Protein AF-A0A352S4I4-F1 (afdb_monomer)

Secondary structure (DSSP, 8-state):
---------PPPTTSHHHHHHHHHHHHHHHHHHHHTTS----SSSPPP-EEEE---GGGGGHHHHHHHHHHHTT----EEEE-THHHHHHHHHHTT--TTTHHHHHHTS-HHHHHT----TTTS-HHHHHHHHH-SS----EEETTEEE--

Structure (mmCIF, N/CA/C/O backbone):
data_AF-A0A352S4I4-F1
#
_entry.id   AF-A0A352S4I4-F1
#
loop_
_atom_site.group_PDB
_atom_site.id
_atom_site.type_symbol
_atom_site.label_atom_id
_atom_site.label_alt_id
_atom_site.label_comp_id
_atom_site.label_asym_id
_atom_site.label_entity_id
_atom_site.label_seq_id
_atom_site.pdbx_PDB_ins_code
_atom_site.Cartn_x
_atom_site.Cartn_y
_atom_site.Cartn_z
_atom_site.occupancy
_atom_site.B_iso_or_equiv
_atom_site.auth_seq_id
_atom_site.auth_comp_id
_atom_site.auth_asym_id
_atom_site.auth_atom_id
_atom_site.pdbx_PDB_model_num
ATOM 1 N N . MET A 1 1 ? -57.330 24.555 -59.323 1.00 45.47 1 MET A N 1
ATOM 2 C CA . MET A 1 1 ? -57.855 24.623 -57.942 1.00 45.47 1 MET A CA 1
ATOM 3 C C . MET A 1 1 ? -56.680 24.461 -56.994 1.00 45.47 1 MET A C 1
ATOM 5 O O . MET A 1 1 ? -55.991 23.451 -57.033 1.00 45.47 1 MET A O 1
ATOM 9 N N . SER A 1 2 ? -56.369 25.544 -56.293 1.00 40.50 2 SER A N 1
ATOM 10 C CA . SER A 1 2 ? -55.187 25.797 -55.470 1.00 40.50 2 SER A CA 1
ATOM 11 C C . SER A 1 2 ? -55.235 25.069 -54.124 1.00 40.50 2 SER A C 1
ATOM 13 O O . SER A 1 2 ? -56.278 24.981 -53.484 1.00 40.50 2 SER A O 1
ATOM 15 N N . ARG A 1 3 ? -54.067 24.575 -53.695 1.00 48.78 3 ARG A N 1
ATOM 16 C CA . ARG A 1 3 ? -53.799 24.061 -52.347 1.00 48.78 3 ARG A CA 1
ATOM 17 C C . ARG A 1 3 ? -53.888 25.201 -51.327 1.00 48.78 3 ARG A C 1
ATOM 19 O O . ARG A 1 3 ? -53.312 26.259 -51.568 1.00 48.78 3 ARG A O 1
ATOM 26 N N . LEU A 1 4 ? -54.490 24.942 -50.166 1.00 47.94 4 LEU A N 1
ATOM 27 C CA . LEU A 1 4 ? -54.198 25.676 -48.935 1.00 47.94 4 LEU A CA 1
ATOM 28 C C . LEU A 1 4 ? -53.782 24.699 -47.836 1.00 47.94 4 LEU A C 1
ATOM 30 O O . LEU A 1 4 ? -54.446 23.711 -47.537 1.00 47.94 4 LEU A O 1
ATOM 34 N N . VAL A 1 5 ? -52.602 25.011 -47.321 1.00 55.75 5 VAL A N 1
ATOM 35 C CA . VAL A 1 5 ? -51.834 24.380 -46.258 1.00 55.75 5 VAL A CA 1
ATOM 36 C C . VAL A 1 5 ? -52.515 24.627 -44.910 1.00 55.75 5 VAL A C 1
ATOM 38 O O . VAL A 1 5 ? -52.898 25.755 -44.614 1.00 55.75 5 VAL A O 1
ATOM 41 N N . SER A 1 6 ? -52.577 23.610 -44.051 1.00 55.28 6 SER A N 1
ATOM 42 C CA . SER A 1 6 ? -52.752 23.799 -42.606 1.00 55.28 6 SER A CA 1
ATOM 43 C C . SER A 1 6 ? -51.816 22.839 -41.869 1.00 55.28 6 SER A C 1
ATOM 45 O O . SER A 1 6 ? -51.976 21.624 -41.978 1.00 55.28 6 SER A O 1
ATOM 47 N N . GLY A 1 7 ? -50.803 23.393 -41.197 1.00 53.22 7 GLY A N 1
ATOM 48 C CA . GLY A 1 7 ? -49.732 22.659 -40.516 1.00 53.22 7 GLY A CA 1
ATOM 49 C C . GLY A 1 7 ? -50.158 21.919 -39.237 1.00 53.22 7 GLY A C 1
ATOM 50 O O . GLY A 1 7 ? -51.322 21.988 -38.829 1.00 53.22 7 GLY A O 1
ATOM 51 N N . PRO A 1 8 ? -49.219 21.201 -38.590 1.00 51.28 8 PRO A N 1
ATOM 52 C CA . PRO A 1 8 ? -49.486 20.461 -37.362 1.00 51.28 8 PRO A CA 1
ATOM 53 C C . PRO A 1 8 ? -49.812 21.426 -36.216 1.00 51.28 8 PRO A 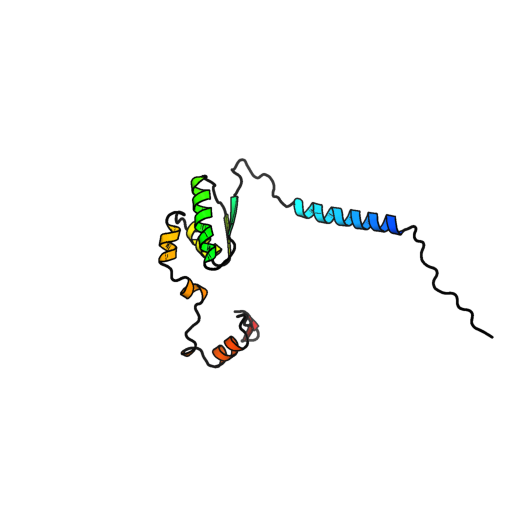C 1
ATOM 55 O O . PRO A 1 8 ? -49.055 22.349 -35.919 1.00 51.28 8 PRO A O 1
ATOM 58 N N . ARG A 1 9 ? -50.960 21.216 -35.565 1.00 60.22 9 ARG A N 1
ATOM 59 C CA . ARG A 1 9 ? -51.352 21.960 -34.363 1.00 60.22 9 ARG A CA 1
ATOM 60 C C . ARG A 1 9 ? -50.488 21.469 -33.201 1.00 60.22 9 ARG A C 1
ATOM 62 O O . ARG A 1 9 ? -50.564 2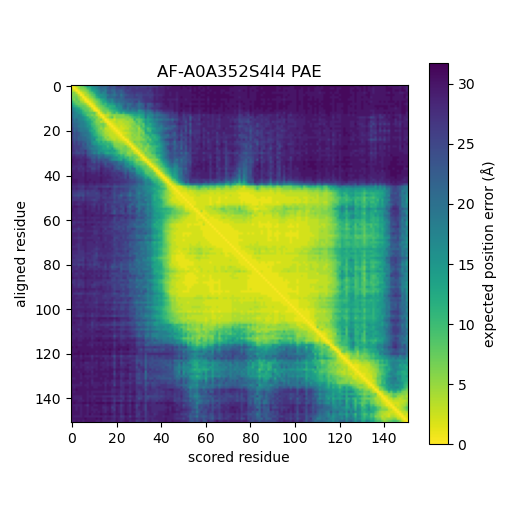0.299 -32.836 1.00 60.22 9 ARG A O 1
ATOM 69 N N . CYS A 1 10 ? -49.662 22.361 -32.657 1.00 48.97 10 CYS A N 1
ATOM 70 C CA . CYS A 1 10 ? -48.858 22.136 -31.461 1.00 48.97 10 CYS A CA 1
ATOM 71 C C . CYS A 1 10 ? -49.718 21.559 -30.324 1.00 48.97 10 CYS A C 1
ATOM 73 O O . CYS A 1 10 ? -50.774 22.108 -29.998 1.00 48.97 10 CYS A O 1
ATOM 75 N N . ALA A 1 11 ? -49.261 20.462 -29.716 1.00 57.06 11 ALA A N 1
ATOM 76 C CA . ALA A 1 11 ? -49.854 19.919 -28.499 1.00 57.06 11 ALA A CA 1
ATOM 77 C C . ALA A 1 11 ? -49.794 20.962 -27.356 1.00 57.06 11 ALA A C 1
ATOM 79 O O . ALA A 1 11 ? -48.865 21.773 -27.307 1.00 57.06 11 ALA A O 1
ATOM 80 N N . PRO A 1 12 ? -50.781 20.984 -26.443 1.00 56.25 12 PRO A N 1
ATOM 81 C CA . PRO A 1 12 ? -50.942 22.064 -25.477 1.00 56.25 12 PRO A CA 1
ATOM 82 C C . PRO A 1 12 ? -49.840 22.057 -24.406 1.00 56.25 12 PRO A C 1
ATOM 84 O O . PRO A 1 12 ? -49.687 21.101 -23.648 1.00 56.25 12 PRO A O 1
ATOM 87 N N . LEU A 1 13 ? -49.163 23.201 -24.270 1.00 58.91 13 LEU A N 1
ATOM 88 C CA . LEU A 1 13 ? -48.100 23.557 -23.311 1.00 58.91 13 LEU A CA 1
ATOM 89 C C . LEU A 1 13 ? -48.496 23.449 -21.813 1.00 58.91 13 LEU A C 1
ATOM 91 O O . LEU A 1 13 ? -47.747 23.854 -20.934 1.00 58.91 13 LEU A O 1
ATOM 95 N N . ARG A 1 14 ? -49.672 22.898 -21.485 1.00 58.47 14 ARG A N 1
ATOM 96 C CA . ARG A 1 14 ? -50.159 22.725 -20.102 1.00 58.47 14 ARG A CA 1
ATOM 97 C C . ARG A 1 14 ? -49.626 21.479 -19.397 1.00 58.47 14 ARG A C 1
ATOM 99 O O . ARG A 1 14 ? -49.757 21.381 -18.183 1.00 58.47 14 ARG A O 1
ATOM 106 N N . TRP A 1 15 ? -49.037 20.542 -20.136 1.00 54.41 15 TRP A N 1
ATOM 107 C CA . TRP A 1 15 ? -48.623 19.237 -19.607 1.00 54.41 15 TRP A CA 1
ATOM 108 C C . TRP A 1 15 ? -47.120 19.165 -19.295 1.00 54.41 15 TRP A C 1
ATOM 110 O O . TRP A 1 15 ? -46.676 18.234 -18.631 1.00 54.41 15 TRP A O 1
ATOM 120 N N . LEU A 1 16 ? -46.348 20.183 -19.697 1.00 60.88 16 LEU A N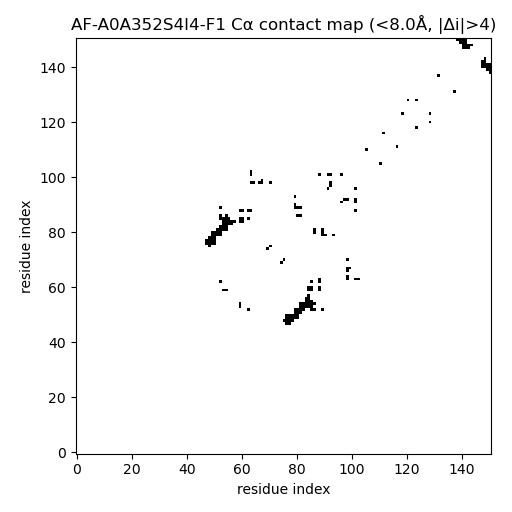 1
ATOM 121 C CA . LEU A 1 16 ? -44.906 20.276 -19.458 1.00 60.88 16 LEU A CA 1
ATOM 122 C C . LEU A 1 16 ? -44.511 20.305 -17.962 1.00 60.88 16 LEU A C 1
ATOM 124 O O . LEU A 1 16 ? -43.602 19.562 -17.596 1.00 60.88 16 LEU A O 1
ATOM 128 N N . PRO A 1 17 ? -45.175 21.071 -17.063 1.00 60.78 17 PRO A N 1
ATOM 129 C CA . PRO A 1 17 ? -44.766 21.093 -15.656 1.00 60.78 17 PRO A CA 1
ATOM 130 C C . PRO A 1 17 ? -45.120 19.791 -14.923 1.00 60.78 17 PRO A C 1
ATOM 132 O O . PRO A 1 17 ? -44.375 19.365 -14.044 1.00 60.78 17 PRO A O 1
ATOM 135 N N . LEU A 1 18 ? -46.213 19.120 -15.314 1.00 63.75 18 LEU A N 1
ATOM 136 C CA . LEU A 1 18 ? -46.596 17.824 -14.743 1.00 63.75 18 LEU A CA 1
ATOM 137 C C . LEU A 1 18 ? -45.636 16.706 -15.174 1.00 63.75 18 LEU A C 1
ATOM 139 O O . LEU A 1 18 ? -45.303 15.835 -14.374 1.00 63.75 18 LEU A O 1
ATOM 143 N N . PHE A 1 19 ? -45.165 16.750 -16.422 1.00 65.50 19 PHE A N 1
ATOM 144 C CA . PHE A 1 19 ? -44.206 15.779 -16.942 1.00 65.50 19 PHE A CA 1
ATOM 145 C C . PHE A 1 19 ? -42.818 15.953 -16.302 1.00 65.50 19 PHE A C 1
ATOM 147 O O . PHE A 1 19 ? -42.182 14.967 -15.941 1.00 65.50 19 PHE A O 1
ATOM 154 N N . CYS A 1 20 ? -42.385 17.197 -16.055 1.00 63.19 20 CYS A N 1
ATOM 155 C CA . CYS A 1 20 ? -41.148 17.476 -15.316 1.00 63.19 20 CYS A CA 1
ATOM 156 C C . CYS A 1 20 ? -41.199 16.998 -13.854 1.00 63.19 20 CYS A C 1
ATOM 158 O O . CYS A 1 20 ? -40.205 16.469 -13.361 1.00 63.19 20 CYS A O 1
ATOM 160 N N . LEU A 1 21 ? -42.341 17.133 -13.166 1.00 66.19 21 LEU A N 1
ATOM 161 C CA . LEU A 1 21 ? -42.508 16.639 -11.791 1.00 66.19 21 LEU A CA 1
ATOM 162 C C . LEU A 1 21 ? -42.506 15.103 -11.707 1.00 66.19 21 LEU A C 1
ATOM 164 O O . LEU A 1 21 ? -41.958 14.547 -10.759 1.00 66.19 21 LEU A O 1
ATOM 168 N N . LEU A 1 22 ? -43.049 14.412 -12.715 1.00 67.00 22 LEU A N 1
ATOM 169 C CA . LEU A 1 22 ? -42.990 12.947 -12.812 1.00 67.00 22 LEU A CA 1
ATOM 170 C C . LEU A 1 22 ? -41.563 12.432 -13.060 1.00 67.00 22 LEU A C 1
ATOM 172 O O . LEU A 1 22 ? -41.153 11.456 -12.435 1.00 67.00 22 LEU A O 1
ATOM 176 N N . ILE A 1 23 ? -40.785 13.106 -13.914 1.00 66.62 23 ILE A N 1
ATOM 177 C CA . ILE A 1 23 ? -39.376 12.753 -14.156 1.00 66.62 23 ILE A CA 1
ATOM 178 C C . ILE A 1 23 ? -38.519 13.036 -12.913 1.00 66.62 23 ILE A C 1
ATOM 180 O O . ILE A 1 23 ? -37.685 12.208 -12.554 1.00 66.62 23 ILE A O 1
ATOM 184 N N . ALA A 1 24 ? -38.752 14.155 -12.218 1.00 63.72 24 ALA A N 1
ATOM 185 C CA . ALA A 1 24 ? -38.046 14.480 -10.977 1.00 63.72 24 ALA A CA 1
ATOM 186 C C . ALA A 1 24 ? -38.349 13.473 -9.849 1.00 63.72 24 ALA A C 1
ATOM 188 O O . ALA A 1 24 ? -37.436 13.059 -9.139 1.00 63.72 24 ALA A O 1
ATOM 189 N N . GLY A 1 25 ? -39.602 13.016 -9.727 1.00 61.47 25 GLY A N 1
ATOM 190 C CA . GLY A 1 25 ? -39.997 11.997 -8.748 1.00 61.47 25 GLY A CA 1
ATOM 191 C C . GLY A 1 25 ? -39.382 10.617 -9.012 1.00 61.47 25 GLY A C 1
ATOM 192 O O . GLY A 1 25 ? -38.974 9.941 -8.070 1.00 61.47 25 GLY A O 1
ATOM 193 N N . LEU A 1 26 ? -39.244 10.225 -10.284 1.00 61.16 26 LEU A N 1
ATOM 194 C CA . LEU A 1 26 ? -38.556 8.987 -10.681 1.00 61.16 26 LEU A CA 1
ATOM 195 C C . LEU A 1 26 ? -37.040 9.065 -10.446 1.00 61.16 26 LEU A C 1
ATOM 197 O O . LEU A 1 26 ? -36.430 8.082 -10.030 1.00 61.16 26 LEU A O 1
ATOM 201 N N . PHE A 1 27 ? -36.436 10.241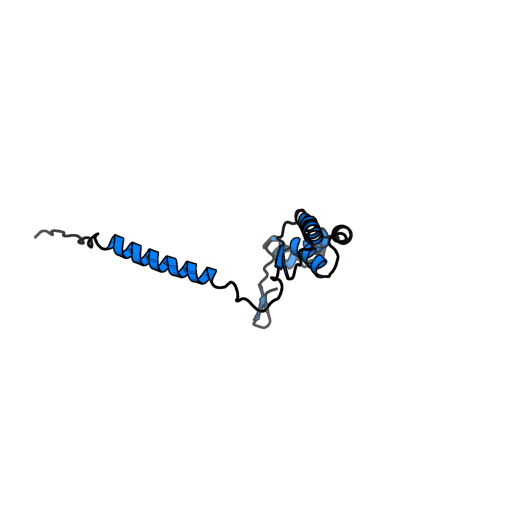 -10.637 1.00 55.06 27 PHE A N 1
ATOM 202 C CA . PHE A 1 27 ? -35.022 10.470 -10.325 1.00 55.06 27 PHE A CA 1
ATOM 203 C C . PHE A 1 27 ? -34.728 10.331 -8.823 1.00 55.06 27 PHE A C 1
ATOM 205 O O . PHE A 1 27 ? -33.650 9.884 -8.442 1.00 55.06 27 PHE A O 1
ATOM 212 N N . GLN A 1 28 ? -35.694 10.657 -7.961 1.00 57.78 28 GLN A N 1
ATOM 213 C CA . GLN A 1 28 ? -35.521 10.633 -6.508 1.00 57.78 28 GLN A CA 1
ATOM 214 C C . GLN A 1 28 ? -35.542 9.216 -5.905 1.00 57.78 28 GLN A C 1
ATOM 216 O O . GLN A 1 28 ? -34.947 9.004 -4.849 1.00 57.78 28 GLN A O 1
ATOM 221 N N . GLN A 1 29 ? -36.153 8.234 -6.579 1.00 56.00 29 GLN A N 1
ATOM 222 C CA . GLN A 1 29 ? -36.130 6.830 -6.137 1.00 56.00 29 GLN A CA 1
ATOM 223 C C . GLN A 1 29 ? -34.796 6.137 -6.455 1.00 56.00 29 GLN A C 1
ATOM 225 O O . GLN A 1 29 ? -34.284 5.406 -5.612 1.00 56.00 29 GLN A O 1
ATOM 230 N N . ALA A 1 30 ? -34.155 6.479 -7.579 1.00 57.31 30 ALA A N 1
ATOM 231 C CA . ALA A 1 30 ? -32.853 5.919 -7.954 1.00 57.31 30 ALA A CA 1
ATOM 232 C C . ALA A 1 30 ? -31.707 6.321 -6.999 1.00 57.31 30 ALA A C 1
ATOM 234 O O . ALA A 1 30 ? -30.767 5.552 -6.798 1.00 57.31 30 ALA A O 1
ATOM 235 N N . TYR A 1 31 ? -31.774 7.504 -6.372 1.00 57.00 31 TYR A N 1
ATOM 236 C CA . TYR A 1 31 ? -30.794 7.894 -5.346 1.00 57.00 31 TYR A CA 1
ATOM 237 C C . TYR A 1 31 ? -31.002 7.165 -4.010 1.00 57.00 31 TYR A C 1
ATOM 239 O O . TYR A 1 31 ? -30.028 6.928 -3.296 1.00 57.00 31 TYR A O 1
ATOM 247 N N . ALA A 1 32 ? -32.238 6.792 -3.664 1.00 53.56 32 ALA A N 1
ATOM 248 C CA . ALA A 1 32 ? -32.546 6.176 -2.372 1.00 53.56 32 ALA A CA 1
ATOM 249 C C . ALA A 1 32 ? -32.025 4.730 -2.263 1.00 53.56 32 ALA A C 1
ATOM 251 O O . ALA A 1 32 ? -31.564 4.321 -1.198 1.00 53.56 32 ALA A O 1
ATOM 252 N N . GLU A 1 33 ? -32.021 3.972 -3.363 1.00 51.94 33 GLU A N 1
ATOM 253 C CA . GLU A 1 33 ? -31.539 2.581 -3.379 1.00 51.94 33 GLU A CA 1
ATOM 254 C C . GLU A 1 33 ? -30.009 2.465 -3.293 1.00 51.94 33 GLU A C 1
ATOM 256 O O . GLU A 1 33 ? -29.500 1.478 -2.765 1.00 51.94 33 GLU A O 1
ATOM 261 N N . CYS A 1 34 ? -29.261 3.496 -3.704 1.00 51.97 34 CYS A N 1
ATOM 262 C CA . CYS A 1 34 ? -27.798 3.518 -3.595 1.00 51.97 34 CYS A CA 1
ATOM 263 C C . CYS A 1 34 ? -27.311 3.751 -2.150 1.00 51.97 34 CYS A C 1
ATOM 265 O O . CYS A 1 34 ? -26.264 3.244 -1.750 1.00 51.97 34 CYS A O 1
ATOM 267 N N . SER A 1 35 ? -28.080 4.472 -1.325 1.00 51.53 35 SER A N 1
ATOM 268 C CA . SER A 1 35 ? -27.715 4.712 0.080 1.00 51.53 35 SER A CA 1
ATOM 269 C C . SER A 1 35 ? -28.093 3.571 1.032 1.00 51.53 35 SER A C 1
ATOM 271 O O . SER A 1 35 ? -27.604 3.544 2.160 1.00 51.53 35 SER A O 1
ATOM 273 N N . ALA A 1 36 ? -28.926 2.615 0.611 1.00 52.62 36 ALA A N 1
ATOM 274 C CA . ALA A 1 36 ? -29.456 1.575 1.496 1.00 52.62 36 ALA A CA 1
ATOM 275 C C . ALA A 1 36 ? -28.562 0.324 1.636 1.00 52.62 36 ALA A C 1
ATOM 277 O O . ALA A 1 36 ? -28.852 -0.537 2.464 1.00 52.62 36 ALA A O 1
ATOM 278 N N . SER A 1 37 ? -27.456 0.209 0.890 1.00 49.22 37 SER A N 1
ATOM 279 C CA . SER A 1 37 ? -26.555 -0.954 0.975 1.00 49.22 37 SER A CA 1
ATOM 280 C C . SER A 1 37 ? -25.454 -0.830 2.040 1.00 49.22 37 SER A C 1
ATOM 282 O O . SER A 1 37 ? -24.465 -1.561 1.991 1.00 49.22 37 SER A O 1
ATOM 284 N N . HIS A 1 38 ? -25.587 0.076 3.015 1.00 52.53 38 HIS A N 1
ATOM 285 C CA . HIS A 1 38 ? -24.773 0.028 4.233 1.00 52.53 38 HIS A CA 1
ATOM 286 C C . HIS A 1 38 ? -25.393 -0.957 5.225 1.00 52.53 38 HIS A C 1
ATOM 288 O O . HIS A 1 38 ? -26.243 -0.627 6.046 1.00 52.53 38 HIS A O 1
ATOM 294 N N . THR A 1 39 ? -24.957 -2.203 5.054 1.00 48.03 39 THR A N 1
ATOM 295 C CA . THR A 1 39 ? -25.146 -3.380 5.896 1.00 48.03 39 THR A CA 1
ATOM 296 C C . THR A 1 39 ? -25.424 -3.066 7.366 1.00 48.03 39 THR A C 1
ATOM 298 O O . THR A 1 39 ? -24.558 -2.604 8.104 1.00 48.03 39 THR A O 1
ATOM 301 N N . SER A 1 40 ? -26.662 -3.390 7.745 1.00 46.34 40 SER A N 1
ATOM 302 C CA . SER A 1 40 ? -27.102 -4.040 8.982 1.00 46.34 40 SER A CA 1
ATOM 303 C C . SER A 1 40 ? -26.052 -4.160 10.087 1.00 46.34 40 SER A C 1
ATOM 305 O O . SER A 1 40 ? -25.083 -4.908 9.960 1.00 46.34 40 SER A O 1
ATOM 307 N N . ALA A 1 41 ? -26.338 -3.508 11.214 1.00 54.22 41 ALA A N 1
ATOM 308 C CA . ALA A 1 41 ? -25.713 -3.749 12.505 1.00 54.22 41 ALA A CA 1
ATOM 309 C C . ALA A 1 41 ? -25.651 -5.259 12.806 1.00 54.22 41 ALA A C 1
ATOM 311 O O . ALA A 1 41 ? -26.651 -5.877 13.169 1.00 54.22 41 ALA A O 1
ATOM 312 N N . ALA A 1 42 ? -24.474 -5.851 12.622 1.00 53.97 42 ALA A N 1
ATOM 313 C CA . ALA A 1 42 ? -24.158 -7.190 13.077 1.00 53.97 42 ALA A CA 1
ATOM 314 C C . ALA A 1 42 ? -23.321 -7.050 14.353 1.00 53.97 42 ALA A C 1
ATOM 316 O O . ALA A 1 42 ? -22.167 -6.639 14.295 1.00 53.97 42 ALA A O 1
ATOM 317 N N . ASP A 1 43 ? -23.986 -7.338 15.473 1.00 51.22 43 ASP A N 1
ATOM 318 C CA . ASP A 1 43 ? -23.449 -7.897 16.717 1.00 51.22 43 ASP A CA 1
ATOM 319 C C . ASP A 1 43 ? -22.224 -7.204 17.335 1.00 51.22 43 ASP A C 1
ATOM 321 O O . ASP A 1 43 ? -21.119 -7.451 16.883 1.00 51.22 43 ASP A O 1
ATOM 325 N N . ALA A 1 44 ? -22.444 -6.360 18.360 1.00 59.34 44 ALA A N 1
ATOM 326 C CA . ALA A 1 44 ? -21.553 -5.929 19.465 1.00 59.34 44 ALA A CA 1
ATOM 327 C C . ALA A 1 44 ? -20.008 -5.902 19.286 1.00 59.34 44 ALA A C 1
ATOM 329 O O . ALA A 1 44 ? -19.263 -5.904 20.266 1.00 59.34 44 ALA A O 1
ATOM 330 N N . ALA A 1 45 ? -19.506 -5.836 18.062 1.00 72.94 45 ALA A N 1
ATOM 331 C CA . ALA A 1 45 ? -18.109 -5.869 17.692 1.00 72.94 45 ALA A CA 1
ATOM 332 C C . ALA A 1 45 ? -17.717 -4.498 17.151 1.00 72.94 45 ALA A C 1
ATOM 334 O O . ALA A 1 45 ? -18.538 -3.751 16.608 1.00 72.94 45 ALA A O 1
ATOM 335 N N . ARG A 1 46 ? -16.440 -4.143 17.323 1.00 88.31 46 ARG A N 1
ATOM 336 C CA . ARG A 1 46 ? -15.914 -2.880 16.799 1.00 88.31 46 ARG A CA 1
ATOM 337 C C . ARG A 1 46 ? -16.204 -2.765 15.291 1.00 88.31 46 ARG A C 1
ATOM 339 O O . ARG A 1 46 ? -16.153 -3.782 14.591 1.00 88.31 46 ARG A O 1
ATOM 346 N N . PRO A 1 47 ? -16.461 -1.552 14.771 1.00 88.19 47 PRO A N 1
ATOM 347 C CA . PRO A 1 47 ? -16.638 -1.357 13.339 1.00 88.19 47 PRO A CA 1
ATOM 348 C C . PRO A 1 47 ? -15.412 -1.874 12.579 1.00 88.19 47 PRO A C 1
ATOM 350 O O . PRO A 1 47 ? -14.271 -1.686 13.016 1.00 88.19 47 PRO A O 1
ATOM 353 N N . ARG A 1 48 ? -15.663 -2.544 11.449 1.00 92.94 48 ARG A N 1
ATOM 354 C CA . ARG A 1 48 ? -14.598 -3.018 10.563 1.00 92.94 48 ARG A CA 1
ATOM 355 C C . ARG A 1 48 ? -14.043 -1.849 9.758 1.00 92.94 48 ARG A C 1
ATOM 357 O O . ARG A 1 48 ? -14.814 -1.087 9.178 1.00 92.94 48 ARG A O 1
ATOM 364 N N . ILE A 1 49 ? -12.724 -1.731 9.689 1.00 94.25 49 ILE A N 1
ATOM 365 C CA . ILE A 1 49 ? -12.029 -0.644 9.000 1.00 94.25 49 ILE A CA 1
ATOM 366 C C . ILE A 1 49 ? -11.348 -1.201 7.752 1.00 94.25 49 ILE A C 1
ATOM 368 O O . ILE A 1 49 ? -10.442 -2.030 7.830 1.00 94.25 49 ILE A O 1
ATOM 372 N N . GLY A 1 50 ? -11.796 -0.737 6.586 1.00 96.06 50 GLY A N 1
ATOM 373 C CA . GLY A 1 50 ? -11.142 -0.993 5.306 1.00 96.06 50 GLY A CA 1
ATOM 374 C C . GLY A 1 50 ? -10.208 0.155 4.927 1.00 96.06 50 GLY A C 1
ATOM 375 O O . GLY A 1 50 ? -10.612 1.315 4.972 1.00 96.06 50 GLY A O 1
ATOM 376 N N . LEU A 1 51 ? -8.979 -0.163 4.523 1.00 97.25 51 LEU A N 1
ATOM 377 C CA . LEU A 1 51 ? -7.998 0.790 4.009 1.00 97.25 51 LEU A CA 1
ATOM 378 C C . LEU A 1 51 ? -7.839 0.613 2.495 1.00 97.25 51 LEU A C 1
ATOM 380 O O . LEU A 1 51 ? -7.629 -0.498 2.013 1.00 97.25 51 LEU A O 1
ATOM 384 N N . VAL A 1 52 ? -7.910 1.712 1.741 1.00 97.50 52 VAL A N 1
ATOM 385 C CA . VAL A 1 52 ? -7.743 1.691 0.282 1.00 97.50 52 VAL A CA 1
ATOM 386 C C . VAL A 1 52 ? -6.473 2.437 -0.115 1.00 97.50 52 VAL A C 1
ATOM 388 O O . VAL A 1 52 ? -6.341 3.627 0.167 1.00 97.50 52 VAL A O 1
ATOM 391 N N . LEU A 1 53 ? -5.548 1.750 -0.790 1.00 97.12 53 LEU A N 1
ATOM 392 C CA . LEU A 1 53 ? -4.257 2.296 -1.216 1.00 97.12 53 LEU A CA 1
ATOM 393 C C . LEU A 1 53 ? -4.170 2.364 -2.743 1.00 97.12 53 LEU A C 1
ATOM 395 O O . LEU A 1 53 ? -4.044 1.353 -3.436 1.00 97.12 53 LEU A O 1
ATOM 399 N N . SER A 1 54 ? -4.204 3.578 -3.284 1.00 95.56 54 SER A N 1
ATOM 400 C CA . SER A 1 54 ? -4.083 3.785 -4.729 1.00 95.56 54 SER A CA 1
ATOM 401 C C . SER A 1 54 ? -2.668 3.494 -5.254 1.00 95.56 54 SER A C 1
ATOM 403 O O . SER A 1 54 ? -1.693 3.458 -4.500 1.00 95.56 54 SER A O 1
ATOM 405 N N . GLY A 1 55 ? -2.550 3.340 -6.572 1.00 92.31 55 GLY A N 1
ATOM 406 C CA . GLY A 1 55 ? -1.264 3.323 -7.266 1.00 92.31 55 GLY A CA 1
ATOM 407 C C . GLY A 1 55 ? -0.610 4.709 -7.332 1.00 92.31 55 GLY A C 1
ATOM 408 O O . GLY A 1 55 ? -1.173 5.713 -6.900 1.00 92.31 55 GLY A O 1
ATO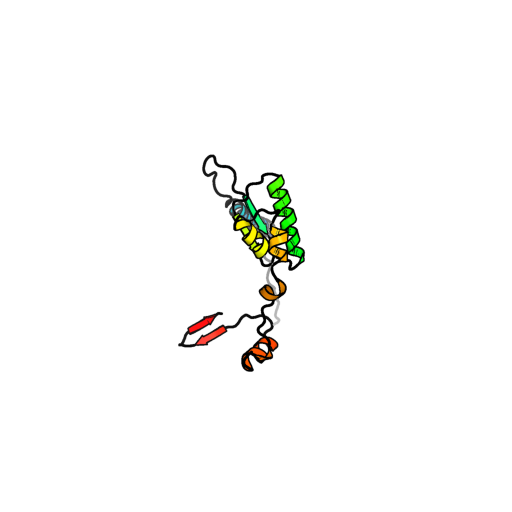M 409 N N . GLY A 1 56 ? 0.598 4.774 -7.897 1.00 88.00 56 GLY A N 1
ATOM 410 C CA . GLY A 1 56 ? 1.322 6.046 -8.050 1.00 88.00 56 GLY A CA 1
ATOM 411 C C . GLY A 1 56 ? 2.815 5.929 -8.367 1.00 88.00 56 GLY A C 1
ATOM 412 O O . GLY A 1 56 ? 3.551 6.900 -8.180 1.00 88.00 56 GLY A O 1
ATOM 413 N N . GLY A 1 57 ? 3.286 4.750 -8.795 1.00 86.25 57 GLY A N 1
ATOM 414 C CA . GLY A 1 57 ? 4.711 4.490 -9.017 1.00 86.25 57 GLY A CA 1
ATOM 415 C C . GLY A 1 57 ? 5.542 4.792 -7.768 1.00 86.25 57 GLY A C 1
ATOM 416 O O . GLY A 1 57 ? 5.084 4.558 -6.654 1.00 86.25 57 GLY A O 1
ATOM 417 N N . ALA A 1 58 ? 6.730 5.377 -7.937 1.00 84.69 58 ALA A N 1
ATOM 418 C CA . ALA A 1 58 ? 7.635 5.710 -6.831 1.00 84.69 58 ALA A CA 1
ATOM 419 C C . ALA A 1 58 ? 7.030 6.645 -5.760 1.00 84.69 58 ALA A C 1
ATOM 421 O O . ALA A 1 58 ? 7.496 6.667 -4.628 1.00 84.69 58 ALA A O 1
ATOM 422 N N . ARG A 1 59 ? 5.963 7.400 -6.058 1.00 88.56 59 ARG A N 1
ATOM 423 C CA . ARG A 1 59 ? 5.285 8.221 -5.037 1.00 88.56 59 ARG A CA 1
ATOM 424 C C . ARG A 1 59 ? 4.428 7.392 -4.081 1.00 88.56 59 ARG A C 1
ATOM 426 O O . ARG A 1 59 ? 4.124 7.857 -2.988 1.00 88.56 59 ARG A O 1
ATOM 433 N N . GLY A 1 60 ? 4.068 6.164 -4.458 1.00 89.81 60 GLY A N 1
ATOM 434 C CA . GLY A 1 60 ? 3.273 5.268 -3.616 1.00 89.81 60 GLY A CA 1
ATOM 435 C C . GLY A 1 60 ? 3.992 4.804 -2.344 1.00 89.81 60 GLY A C 1
ATOM 436 O O . GLY A 1 60 ? 3.327 4.323 -1.434 1.00 89.81 60 GLY A O 1
ATOM 437 N N . TYR A 1 61 ? 5.307 5.028 -2.219 1.00 90.69 61 TYR A N 1
ATOM 438 C CA . TYR A 1 61 ? 6.034 4.839 -0.957 1.00 90.69 61 TYR A CA 1
ATOM 439 C C . TYR A 1 61 ? 5.487 5.729 0.173 1.00 90.69 61 TYR A C 1
ATOM 441 O O . TYR A 1 61 ? 5.589 5.370 1.342 1.00 90.69 61 TYR A O 1
ATOM 449 N N . ALA A 1 62 ? 4.818 6.845 -0.150 1.00 94.12 62 ALA A N 1
ATOM 450 C CA . ALA A 1 62 ? 4.153 7.692 0.842 1.00 94.12 62 ALA A CA 1
ATOM 451 C C . ALA A 1 62 ? 3.089 6.943 1.672 1.00 94.12 62 ALA A C 1
ATOM 453 O O . ALA A 1 62 ? 2.835 7.322 2.817 1.00 94.12 62 ALA A O 1
ATOM 454 N N . HIS A 1 63 ? 2.514 5.851 1.146 1.00 96.19 63 HIS A N 1
ATOM 455 C CA . HIS A 1 63 ? 1.568 5.005 1.885 1.00 96.19 63 HIS A CA 1
ATOM 456 C C . HIS A 1 63 ? 2.177 4.403 3.157 1.00 96.19 63 HIS A C 1
ATOM 458 O O . HIS A 1 63 ? 1.455 4.197 4.128 1.00 96.19 63 HIS A O 1
ATOM 464 N N . ILE A 1 64 ? 3.498 4.200 3.207 1.00 95.81 64 ILE A N 1
ATOM 465 C CA . ILE A 1 64 ? 4.205 3.740 4.413 1.00 95.81 64 ILE A CA 1
ATOM 466 C C . ILE A 1 64 ? 4.029 4.751 5.554 1.00 95.81 64 ILE A C 1
ATOM 468 O O . ILE A 1 64 ? 3.777 4.371 6.694 1.00 95.81 64 ILE A O 1
ATOM 472 N N . GLY A 1 65 ? 4.104 6.051 5.251 1.00 96.19 65 GLY A N 1
ATOM 473 C CA . GLY A 1 65 ? 3.887 7.113 6.235 1.00 96.19 65 GLY A CA 1
ATOM 474 C C . GLY A 1 65 ? 2.464 7.110 6.797 1.00 96.19 65 GLY A C 1
ATOM 475 O O . GLY A 1 65 ? 2.279 7.281 8.000 1.00 96.19 65 GLY A O 1
ATOM 476 N N . VAL A 1 66 ? 1.468 6.846 5.946 1.00 96.44 66 VAL A N 1
ATOM 477 C CA . VAL A 1 66 ? 0.065 6.710 6.369 1.00 96.44 66 VAL A CA 1
ATOM 478 C C . VAL A 1 66 ? -0.102 5.512 7.301 1.00 96.44 66 VAL A C 1
ATOM 480 O O . VAL A 1 66 ? -0.696 5.654 8.365 1.00 96.44 66 VAL A O 1
ATOM 483 N N . LEU A 1 67 ? 0.468 4.357 6.948 1.00 97.12 67 LEU A N 1
ATOM 484 C CA . LEU A 1 67 ? 0.420 3.156 7.786 1.00 97.12 67 LEU A CA 1
ATOM 485 C C . LEU A 1 67 ? 1.070 3.388 9.154 1.00 97.12 67 LEU A C 1
ATOM 487 O O . LEU A 1 67 ? 0.469 3.063 10.172 1.00 97.12 67 LEU A O 1
ATOM 491 N N . LYS A 1 68 ? 2.239 4.042 9.198 1.00 97.00 68 LYS A N 1
ATOM 492 C CA . LYS A 1 68 ? 2.898 4.419 10.460 1.00 97.00 68 LYS A CA 1
ATOM 493 C C . LYS A 1 68 ? 2.008 5.304 11.333 1.00 97.00 68 LYS A C 1
ATOM 495 O O . LYS A 1 68 ? 1.913 5.074 12.534 1.00 97.00 68 LYS A O 1
ATOM 500 N N . ALA A 1 69 ? 1.348 6.300 10.743 1.00 96.94 69 ALA A N 1
ATOM 501 C CA . ALA A 1 69 ? 0.439 7.174 11.479 1.00 96.94 69 ALA A CA 1
ATOM 502 C C . ALA A 1 69 ? -0.781 6.405 12.016 1.00 96.94 69 ALA A C 1
ATOM 504 O O . ALA A 1 69 ? -1.181 6.604 13.161 1.00 96.94 69 ALA A O 1
ATOM 505 N N . LEU A 1 70 ? -1.356 5.501 11.216 1.00 96.38 70 LEU A N 1
ATOM 506 C CA . LEU A 1 70 ? -2.487 4.664 11.629 1.00 96.38 70 LEU A CA 1
ATOM 507 C C . LEU A 1 70 ? -2.112 3.711 12.774 1.00 96.38 70 LEU A C 1
ATOM 509 O O . LEU A 1 70 ? -2.883 3.590 13.726 1.00 96.38 70 LEU A O 1
ATOM 513 N N . 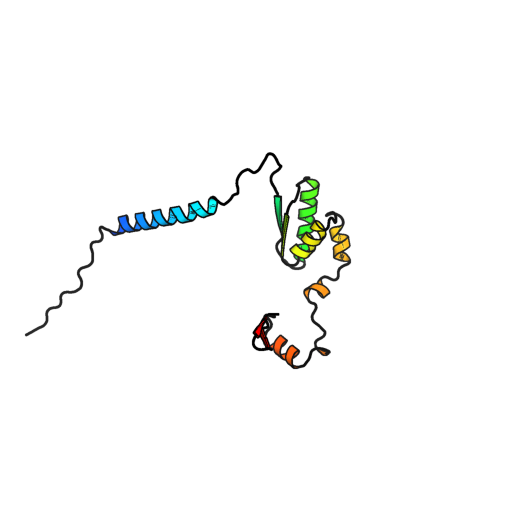GLU A 1 71 ? -0.921 3.105 12.733 1.00 95.31 71 GLU A N 1
ATOM 514 C CA . GLU A 1 71 ? -0.404 2.281 13.834 1.00 95.31 71 GLU A CA 1
ATOM 515 C C . GLU A 1 71 ? -0.193 3.094 15.114 1.00 95.31 71 GLU A C 1
ATOM 517 O O . GLU A 1 71 ? -0.619 2.670 16.185 1.00 95.31 71 GLU A O 1
ATOM 522 N N . GLN A 1 72 ? 0.400 4.289 15.015 1.00 96.25 72 GLN A N 1
ATOM 523 C CA . GLN A 1 72 ? 0.590 5.185 16.165 1.00 96.25 72 GLN A CA 1
ATOM 524 C C . GLN A 1 72 ? -0.740 5.597 16.809 1.00 96.25 72 GLN A C 1
ATOM 526 O O . GLN A 1 72 ? -0.839 5.728 18.029 1.00 96.25 72 GLN A O 1
ATOM 531 N N . MET A 1 73 ? -1.778 5.776 15.993 1.00 96.44 73 MET A N 1
ATOM 532 C CA . MET A 1 73 ? -3.137 6.066 16.452 1.00 96.44 73 MET A CA 1
ATOM 533 C C . MET A 1 73 ? -3.904 4.816 16.914 1.00 96.44 73 MET A C 1
ATOM 535 O O . MET A 1 73 ? -5.051 4.943 17.333 1.00 96.44 73 MET A O 1
ATOM 539 N N . HIS A 1 74 ? -3.29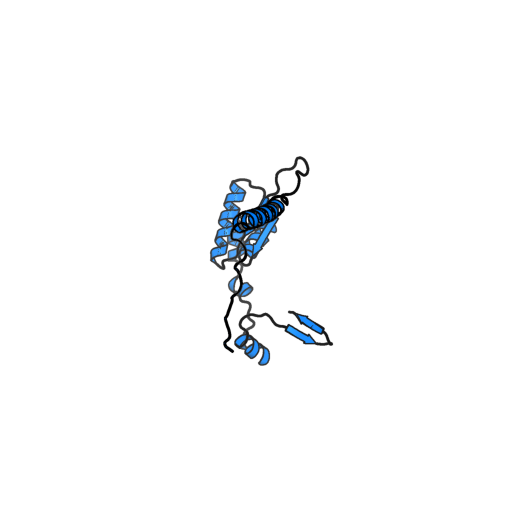1 3.629 16.869 1.00 94.38 74 HIS A N 1
ATOM 540 C CA . HIS A 1 74 ? -3.908 2.348 17.220 1.00 94.38 74 HIS A CA 1
ATOM 541 C C . HIS A 1 74 ? -5.203 2.066 16.435 1.00 94.38 74 HIS A C 1
ATOM 543 O O . HIS A 1 74 ? -6.162 1.515 16.976 1.00 94.38 74 HIS A O 1
ATOM 549 N N . VAL A 1 75 ? -5.246 2.451 15.154 1.00 93.88 75 VAL A N 1
ATOM 550 C CA . VAL A 1 75 ? -6.396 2.204 14.273 1.00 93.88 75 VAL A CA 1
ATOM 551 C C . VAL A 1 75 ? -6.336 0.762 13.749 1.00 93.88 75 VAL A C 1
ATOM 553 O O . VAL A 1 75 ? -5.410 0.431 13.009 1.00 93.88 75 VAL A O 1
ATOM 556 N N . PRO A 1 76 ? -7.304 -0.113 14.083 1.00 92.06 76 PRO A N 1
ATOM 557 C CA . PRO A 1 76 ? -7.254 -1.512 13.669 1.00 92.06 76 PRO A CA 1
ATOM 558 C C . PRO A 1 76 ? -7.746 -1.690 12.225 1.00 92.06 76 PRO A C 1
ATOM 560 O O . PRO A 1 76 ? -8.940 -1.572 11.965 1.00 92.06 76 PRO A O 1
ATOM 563 N N . ILE A 1 77 ? -6.843 -1.994 11.289 1.00 95.12 77 ILE A N 1
ATOM 564 C CA . ILE A 1 77 ? -7.166 -2.222 9.868 1.00 95.12 77 ILE A CA 1
ATOM 565 C C . ILE A 1 77 ? -7.581 -3.687 9.657 1.00 95.12 77 ILE A C 1
ATOM 567 O O . ILE A 1 77 ? -6.808 -4.599 9.931 1.00 95.12 77 ILE A O 1
ATOM 571 N N . ASP A 1 78 ? -8.790 -3.921 9.140 1.00 94.94 78 ASP A N 1
ATOM 572 C CA . ASP A 1 78 ? -9.358 -5.265 8.929 1.00 94.94 78 ASP A CA 1
ATOM 573 C C . ASP A 1 78 ? -9.244 -5.774 7.496 1.00 94.94 78 ASP A C 1
ATOM 575 O O . ASP A 1 78 ? -9.363 -6.972 7.239 1.00 94.94 78 ASP A O 1
ATOM 579 N N . CYS A 1 79 ? -9.129 -4.857 6.543 1.00 95.94 79 CYS A N 1
ATOM 580 C CA . CYS A 1 79 ? -9.096 -5.176 5.127 1.00 95.94 79 CYS A CA 1
ATOM 581 C C . CYS A 1 79 ? -8.298 -4.112 4.385 1.00 95.94 79 CYS A C 1
ATOM 583 O O . CYS A 1 79 ? -8.402 -2.926 4.701 1.00 95.94 79 CYS A O 1
ATOM 585 N N . ILE A 1 80 ? -7.530 -4.535 3.382 1.00 97.44 80 ILE A N 1
ATOM 586 C CA . ILE A 1 80 ? -6.761 -3.640 2.524 1.00 97.44 80 ILE A CA 1
ATOM 587 C C . ILE A 1 80 ? -7.118 -3.932 1.073 1.00 97.44 80 ILE A C 1
ATOM 589 O O . ILE A 1 80 ? -6.954 -5.054 0.601 1.00 97.44 80 ILE A O 1
ATOM 593 N N . ALA A 1 81 ? -7.589 -2.911 0.365 1.00 97.56 81 ALA A N 1
ATOM 594 C CA . ALA A 1 81 ? -7.750 -2.935 -1.082 1.00 97.56 81 ALA A CA 1
ATOM 595 C C . ALA A 1 81 ? -6.686 -2.031 -1.699 1.00 97.56 81 ALA A C 1
ATOM 597 O O . ALA A 1 81 ? -6.528 -0.886 -1.277 1.00 97.56 81 ALA A O 1
ATOM 598 N N . ALA A 1 82 ? -5.927 -2.522 -2.674 1.00 96.69 82 ALA A N 1
ATOM 599 C CA . ALA A 1 82 ? -4.772 -1.775 -3.141 1.00 96.69 82 ALA A CA 1
ATOM 600 C C . ALA A 1 82 ? -4.382 -2.062 -4.594 1.00 96.69 82 ALA A C 1
ATOM 602 O O . ALA A 1 82 ? -4.596 -3.164 -5.093 1.00 96.69 82 ALA A O 1
ATOM 603 N N . THR A 1 83 ? -3.770 -1.070 -5.252 1.00 95.12 83 THR A N 1
ATOM 604 C CA . THR A 1 83 ? -3.410 -1.129 -6.681 1.00 95.12 83 THR A CA 1
ATOM 605 C C . THR A 1 83 ? -1.947 -0.755 -6.913 1.00 95.12 83 THR A C 1
ATOM 607 O O . THR A 1 83 ? -1.465 0.246 -6.382 1.00 95.12 83 THR A O 1
ATOM 610 N N . SER A 1 84 ? -1.243 -1.502 -7.777 1.00 92.00 84 SER A N 1
ATOM 611 C CA . SER A 1 84 ? 0.144 -1.214 -8.193 1.00 92.00 84 SER A CA 1
ATOM 612 C C . SER A 1 84 ? 1.069 -1.021 -6.978 1.00 92.00 84 SER A C 1
ATOM 614 O O . SER A 1 84 ? 1.139 -1.905 -6.131 1.00 92.00 84 SER A O 1
ATOM 616 N N . MET A 1 85 ? 1.739 0.128 -6.839 1.00 92.69 85 MET A N 1
ATOM 617 C CA . MET A 1 85 ? 2.592 0.426 -5.683 1.00 92.69 85 MET A CA 1
ATOM 618 C C . MET A 1 85 ? 1.857 0.287 -4.343 1.00 92.69 85 MET A C 1
ATOM 620 O O . MET A 1 85 ? 2.421 -0.220 -3.378 1.00 92.69 85 MET A O 1
ATOM 624 N N . GLY A 1 86 ? 0.583 0.691 -4.286 1.00 93.94 86 GLY A N 1
ATOM 625 C CA . GLY A 1 86 ? -0.240 0.501 -3.098 1.00 93.94 86 GLY A CA 1
ATOM 626 C C . GLY A 1 86 ? -0.407 -0.975 -2.749 1.00 93.94 86 GLY A C 1
ATOM 627 O O . GLY A 1 86 ? -0.439 -1.306 -1.570 1.00 93.94 86 GLY A O 1
ATOM 628 N N . ALA A 1 87 ? -0.479 -1.867 -3.745 1.00 93.94 87 ALA A N 1
ATOM 629 C CA . ALA A 1 87 ? -0.588 -3.310 -3.525 1.00 93.94 87 ALA A CA 1
ATOM 630 C C . ALA A 1 87 ? 0.715 -3.909 -2.993 1.00 93.94 87 ALA A C 1
ATOM 632 O O . ALA A 1 87 ? 0.670 -4.781 -2.133 1.00 93.94 87 ALA A O 1
ATOM 633 N N . VAL A 1 88 ? 1.866 -3.403 -3.440 1.00 92.88 88 VAL A N 1
ATOM 634 C CA . VAL A 1 88 ? 3.169 -3.811 -2.898 1.00 92.88 88 VAL A CA 1
ATOM 635 C C . VAL A 1 88 ? 3.263 -3.419 -1.422 1.00 92.88 88 VAL A C 1
ATOM 637 O O . VAL A 1 88 ? 3.492 -4.272 -0.570 1.00 92.88 88 VAL A O 1
ATOM 640 N N . VAL A 1 89 ? 3.019 -2.146 -1.100 1.00 95.06 89 VAL A N 1
ATOM 641 C CA . VAL A 1 89 ? 3.094 -1.643 0.283 1.00 95.06 89 VAL A CA 1
ATOM 642 C C . VAL A 1 89 ? 2.026 -2.294 1.169 1.00 95.06 89 VAL A C 1
ATOM 644 O O . VAL A 1 89 ? 2.336 -2.819 2.235 1.00 95.06 89 VAL A O 1
ATOM 647 N N . GLY A 1 90 ? 0.771 -2.288 0.721 1.00 95.56 90 GLY A N 1
ATOM 648 C CA . GLY A 1 90 ? -0.368 -2.836 1.454 1.00 95.56 90 GLY A CA 1
ATOM 649 C C . GLY A 1 90 ? -0.309 -4.350 1.615 1.00 95.56 90 GLY A C 1
ATOM 650 O O . GLY A 1 90 ? -0.700 -4.856 2.659 1.00 95.56 90 GLY A O 1
ATOM 651 N N . GLY A 1 91 ? 0.218 -5.071 0.624 1.00 94.69 91 GLY A N 1
ATOM 652 C CA . GLY A 1 91 ? 0.428 -6.515 0.693 1.00 94.69 91 GLY A CA 1
ATOM 653 C C . GLY A 1 91 ? 1.528 -6.892 1.683 1.00 94.69 91 GLY A C 1
ATOM 654 O O . GLY A 1 91 ? 1.323 -7.778 2.509 1.00 94.69 91 GLY A O 1
ATOM 655 N N . LEU A 1 92 ? 2.662 -6.178 1.668 1.00 94.19 92 LEU A N 1
ATOM 656 C CA . LEU A 1 92 ? 3.717 -6.362 2.671 1.00 94.19 92 LEU A CA 1
ATOM 657 C C . LEU A 1 92 ? 3.194 -6.068 4.080 1.00 94.19 92 LEU A C 1
ATOM 659 O O . LEU A 1 92 ? 3.417 -6.857 4.996 1.00 94.19 92 LEU A O 1
ATOM 663 N N . TYR A 1 93 ? 2.435 -4.988 4.246 1.00 96.38 93 TYR A N 1
ATOM 664 C CA . TYR A 1 93 ? 1.812 -4.661 5.523 1.00 96.38 93 TYR A CA 1
ATOM 665 C C . TYR A 1 93 ? 0.820 -5.741 5.986 1.00 96.38 93 TYR A C 1
ATOM 667 O O . TYR A 1 93 ? 0.908 -6.237 7.106 1.00 96.38 93 TYR A O 1
ATOM 675 N N . ALA A 1 94 ? -0.071 -6.189 5.095 1.00 95.62 94 ALA A N 1
ATOM 676 C CA . ALA A 1 94 ? -1.031 -7.255 5.380 1.00 95.62 94 ALA A CA 1
ATOM 677 C C . ALA A 1 94 ? -0.364 -8.602 5.705 1.00 95.62 94 ALA A C 1
ATOM 679 O O . ALA A 1 94 ? -0.968 -9.429 6.384 1.00 95.62 94 ALA A O 1
ATOM 680 N N . SER A 1 95 ? 0.881 -8.825 5.264 1.00 94.62 95 SER A N 1
ATOM 681 C CA . SER A 1 95 ? 1.659 -10.022 5.617 1.00 94.62 95 SER A CA 1
ATOM 682 C C . SER A 1 95 ? 2.175 -10.027 7.065 1.00 94.62 95 SER A C 1
ATOM 684 O O . SER A 1 95 ? 2.798 -10.997 7.490 1.00 94.62 95 SER A O 1
ATOM 686 N N . GLY A 1 96 ? 1.896 -8.967 7.833 1.00 93.19 96 GLY A N 1
ATOM 687 C CA . GLY A 1 96 ? 2.277 -8.832 9.239 1.00 93.19 96 GLY A CA 1
ATOM 688 C C . GLY A 1 96 ? 3.611 -8.119 9.455 1.00 93.19 96 GLY A C 1
ATOM 689 O O . GLY A 1 96 ? 4.121 -8.113 10.574 1.00 93.19 96 GLY A O 1
ATOM 690 N N . ILE A 1 97 ? 4.183 -7.518 8.408 1.00 94.75 97 ILE A N 1
ATOM 691 C CA . ILE A 1 97 ? 5.376 -6.679 8.535 1.00 94.75 97 ILE A CA 1
ATOM 692 C C . ILE A 1 97 ? 4.949 -5.329 9.131 1.00 94.75 97 ILE A C 1
ATOM 694 O O . ILE A 1 97 ? 4.093 -4.658 8.545 1.00 94.75 97 ILE A O 1
ATOM 698 N N . PRO A 1 98 ? 5.543 -4.900 10.257 1.00 94.06 98 PRO A N 1
ATOM 699 C CA . PRO A 1 98 ? 5.180 -3.640 10.895 1.00 94.06 98 PRO A CA 1
ATOM 700 C C . PRO A 1 98 ? 5.557 -2.443 10.016 1.00 94.06 98 PRO A C 1
ATOM 702 O O . PRO A 1 98 ? 6.545 -2.478 9.272 1.00 94.06 98 PRO A O 1
ATOM 705 N N . ALA A 1 99 ? 4.805 -1.341 10.117 1.00 94.38 99 ALA A N 1
ATOM 706 C CA . ALA A 1 99 ? 4.985 -0.206 9.209 1.00 94.38 99 ALA A CA 1
ATOM 707 C C . ALA A 1 99 ? 6.371 0.460 9.328 1.00 94.38 99 ALA A C 1
ATOM 709 O O . ALA A 1 99 ? 6.841 1.100 8.386 1.00 94.38 99 ALA A O 1
ATOM 710 N N . ASN A 1 100 ? 7.051 0.301 10.468 1.00 94.00 100 ASN A N 1
ATOM 711 C CA . ASN A 1 100 ? 8.413 0.790 10.696 1.00 94.00 100 ASN A CA 1
ATOM 712 C C . ASN A 1 100 ? 9.498 0.021 9.919 1.00 94.00 100 ASN A C 1
ATOM 714 O O . ASN A 1 100 ? 10.555 0.589 9.658 1.00 94.00 100 ASN A O 1
ATOM 718 N N . GLU A 1 101 ? 9.239 -1.226 9.527 1.00 94.44 101 GLU A N 1
ATOM 719 C CA . GLU A 1 101 ? 10.195 -2.091 8.830 1.00 94.44 101 GLU A CA 1
ATOM 720 C C . GLU A 1 101 ? 9.979 -2.085 7.307 1.00 94.44 101 GLU A C 1
ATOM 722 O O . GLU A 1 101 ? 10.872 -2.464 6.546 1.00 94.44 101 GLU A O 1
ATOM 727 N N . LEU A 1 102 ? 8.820 -1.602 6.844 1.00 94.00 102 LEU A N 1
ATOM 728 C CA . LEU A 1 102 ? 8.461 -1.572 5.423 1.00 94.00 102 LEU A CA 1
ATOM 729 C C . LEU A 1 102 ? 9.477 -0.822 4.556 1.00 94.00 102 LEU A C 1
ATOM 731 O O . LEU A 1 102 ? 9.789 -1.301 3.470 1.00 94.00 102 LEU A O 1
ATOM 735 N N . ASP A 1 103 ? 10.022 0.306 5.024 1.00 90.94 103 ASP A N 1
ATOM 736 C CA . ASP A 1 103 ? 11.040 1.056 4.272 1.00 90.94 103 ASP A CA 1
ATOM 737 C C . ASP A 1 103 ? 12.291 0.206 4.023 1.00 90.94 103 ASP A C 1
ATOM 739 O O . ASP A 1 103 ? 12.783 0.125 2.897 1.00 90.94 103 ASP A O 1
ATOM 743 N N . THR A 1 104 ? 12.768 -0.487 5.061 1.00 91.56 104 THR A N 1
ATOM 744 C CA . THR A 1 104 ? 13.935 -1.370 4.969 1.00 91.56 104 THR A CA 1
ATOM 745 C C . THR A 1 104 ? 13.659 -2.506 3.993 1.00 91.56 104 THR A C 1
ATOM 747 O O . THR A 1 104 ? 14.441 -2.723 3.070 1.00 91.56 104 THR A O 1
ATOM 750 N N . ARG A 1 105 ? 12.514 -3.184 4.128 1.00 90.62 105 ARG A N 1
ATOM 751 C CA . ARG A 1 105 ? 12.131 -4.295 3.243 1.00 90.62 105 ARG A CA 1
ATOM 752 C C . ARG A 1 105 ? 11.997 -3.855 1.790 1.00 90.62 105 ARG A C 1
ATOM 754 O O . ARG A 1 105 ? 12.482 -4.541 0.899 1.00 90.62 105 ARG A O 1
ATOM 761 N N . LEU A 1 106 ? 11.383 -2.701 1.546 1.00 87.88 106 LEU A N 1
ATOM 762 C CA . LEU A 1 106 ? 11.190 -2.181 0.196 1.00 87.88 106 LEU A CA 1
ATOM 763 C C . LEU A 1 106 ? 12.485 -1.674 -0.436 1.00 87.88 106 LEU A C 1
ATOM 765 O O . LEU A 1 106 ? 12.642 -1.805 -1.644 1.00 87.88 106 LEU A O 1
ATOM 769 N N . SER A 1 107 ? 13.423 -1.137 0.347 1.00 85.44 107 SER A N 1
ATOM 770 C CA . SER A 1 107 ? 14.735 -0.720 -0.170 1.00 85.44 107 SER A CA 1
ATOM 771 C C . SER A 1 107 ? 15.604 -1.886 -0.651 1.00 85.44 107 SER A C 1
ATOM 773 O O . SER A 1 107 ? 16.492 -1.687 -1.474 1.00 85.44 107 SER A O 1
ATOM 775 N N . GLN A 1 108 ? 15.336 -3.104 -0.173 1.00 85.56 108 GLN A N 1
ATOM 776 C CA . GLN A 1 108 ? 16.012 -4.322 -0.626 1.00 85.56 108 GLN A CA 1
ATOM 777 C C . GLN A 1 108 ? 15.409 -4.896 -1.916 1.00 85.56 108 GLN A C 1
ATOM 779 O O . GLN A 1 108 ? 15.971 -5.822 -2.497 1.00 85.56 108 GLN A O 1
ATOM 784 N N . ILE A 1 109 ? 14.265 -4.371 -2.361 1.00 83.31 109 ILE A N 1
ATOM 785 C CA . ILE A 1 109 ? 13.542 -4.854 -3.534 1.00 83.31 109 ILE A CA 1
ATOM 786 C C . ILE A 1 109 ? 13.809 -3.903 -4.703 1.00 83.31 109 ILE A C 1
ATOM 788 O O . ILE A 1 109 ? 13.436 -2.730 -4.661 1.00 83.31 109 ILE A O 1
ATOM 792 N N . ASN A 1 110 ? 14.379 -4.421 -5.794 1.00 80.31 110 ASN A N 1
ATOM 793 C CA . ASN A 1 110 ? 14.457 -3.688 -7.058 1.00 80.31 110 ASN A CA 1
ATOM 794 C C . ASN A 1 110 ? 13.085 -3.670 -7.727 1.00 80.31 110 ASN A C 1
ATOM 796 O O . ASN A 1 110 ? 12.761 -4.476 -8.596 1.00 80.31 110 ASN A O 1
ATOM 800 N N . LEU A 1 111 ? 12.247 -2.736 -7.293 1.00 77.12 111 LEU A N 1
ATOM 801 C CA . LEU A 1 111 ? 10.871 -2.676 -7.761 1.00 77.12 111 LEU A CA 1
ATOM 802 C C . LEU A 1 111 ? 10.770 -2.276 -9.238 1.00 77.12 111 LEU A C 1
ATOM 804 O O . LEU A 1 111 ? 9.809 -2.641 -9.906 1.00 77.12 111 LEU A O 1
ATOM 808 N N . SER A 1 112 ? 11.786 -1.583 -9.754 1.00 70.50 112 SER A N 1
ATOM 809 C CA . SER A 1 112 ? 11.973 -1.314 -11.181 1.00 70.50 112 SER A CA 1
ATOM 810 C C . SER A 1 112 ? 11.995 -2.605 -11.997 1.00 70.50 112 SER A C 1
ATOM 812 O O . SER A 1 112 ? 11.294 -2.696 -12.999 1.00 70.50 112 SER A O 1
ATOM 814 N N . ASP A 1 113 ? 12.745 -3.604 -11.532 1.00 72.75 113 ASP A N 1
ATOM 815 C CA . ASP A 1 113 ? 12.918 -4.873 -12.239 1.00 72.75 113 ASP A CA 1
ATOM 816 C C . ASP A 1 113 ? 11.621 -5.681 -12.208 1.00 72.75 113 ASP A C 1
ATOM 818 O O . ASP A 1 113 ? 11.242 -6.269 -13.206 1.00 72.75 113 ASP A O 1
ATOM 822 N N . ILE A 1 114 ? 10.885 -5.643 -11.094 1.00 73.31 114 ILE A N 1
ATOM 823 C CA . ILE A 1 114 ? 9.619 -6.377 -10.938 1.00 73.31 114 ILE A CA 1
ATOM 824 C C . ILE A 1 114 ? 8.481 -5.726 -11.738 1.00 73.31 114 ILE A C 1
ATOM 826 O O . ILE A 1 114 ? 7.664 -6.413 -12.342 1.00 73.31 114 ILE A O 1
ATOM 830 N N . VAL A 1 115 ? 8.387 -4.392 -11.726 1.00 68.75 115 VAL A N 1
ATOM 831 C CA . VAL A 1 115 ? 7.300 -3.660 -12.401 1.00 68.75 115 VAL A CA 1
ATOM 832 C C . VAL A 1 115 ? 7.526 -3.586 -13.909 1.00 68.75 115 VAL A C 1
ATOM 834 O O . VAL A 1 115 ? 6.561 -3.572 -14.674 1.00 68.75 115 VAL A O 1
ATOM 837 N N . PHE A 1 116 ? 8.785 -3.519 -14.339 1.00 65.12 116 PHE A N 1
ATOM 838 C CA . PHE A 1 116 ? 9.158 -3.406 -15.743 1.00 65.12 116 PHE A CA 1
ATOM 839 C C . PHE A 1 116 ? 9.882 -4.644 -16.254 1.00 65.12 116 PHE A C 1
ATOM 841 O O . PHE A 1 116 ? 10.665 -4.488 -17.191 1.00 65.12 116 PHE A O 1
ATOM 848 N N . ASP A 1 117 ? 9.607 -5.826 -15.684 1.00 65.94 117 ASP A N 1
ATOM 849 C CA . ASP A 1 117 ? 10.171 -7.101 -16.135 1.00 65.94 117 ASP A CA 1
ATOM 850 C C . ASP A 1 117 ? 9.826 -7.319 -17.611 1.00 65.94 117 ASP A C 1
ATOM 852 O O . ASP A 1 117 ? 8.760 -7.793 -18.010 1.00 65.94 117 ASP A O 1
ATOM 856 N N . ARG A 1 118 ? 10.718 -6.823 -18.454 1.00 62.22 118 ARG A N 1
ATOM 857 C CA . ARG A 1 118 ? 10.691 -6.938 -19.892 1.00 62.22 118 ARG A CA 1
ATOM 858 C C . ARG A 1 118 ? 11.887 -7.808 -20.178 1.00 62.22 118 ARG A C 1
ATOM 860 O O . ARG A 1 118 ? 13.011 -7.311 -20.125 1.00 62.22 118 ARG A O 1
ATOM 867 N N . ASN A 1 119 ? 11.634 -9.077 -20.498 1.00 60.84 119 ASN A N 1
ATOM 868 C CA . ASN A 1 119 ? 12.635 -9.951 -21.100 1.00 60.84 119 ASN A CA 1
ATOM 869 C C . ASN A 1 119 ? 13.486 -9.144 -22.088 1.00 60.84 119 ASN A C 1
ATOM 871 O O . ASN A 1 119 ? 12.939 -8.412 -22.926 1.00 60.84 119 ASN A O 1
ATOM 875 N N . GLU A 1 120 ? 14.813 -9.264 -21.985 1.00 60.06 120 GLU A N 1
ATOM 876 C CA . GLU A 1 120 ? 15.726 -8.577 -22.892 1.00 60.06 120 GLU A CA 1
ATOM 877 C C . GLU A 1 120 ? 15.280 -8.822 -24.333 1.00 60.06 120 GLU A C 1
ATOM 879 O O . GLU A 1 120 ? 15.134 -9.963 -24.781 1.00 60.06 120 GLU A O 1
ATOM 884 N N . ARG A 1 121 ? 15.053 -7.732 -25.076 1.00 59.62 121 ARG A N 1
ATOM 885 C CA . ARG A 1 121 ? 14.484 -7.784 -26.433 1.00 59.62 121 ARG A CA 1
ATOM 886 C C . ARG A 1 121 ? 15.266 -8.693 -27.386 1.00 59.62 121 ARG A C 1
ATOM 888 O O . ARG A 1 121 ? 14.718 -9.087 -28.410 1.00 59.62 121 ARG A O 1
ATOM 895 N N . ALA A 1 122 ? 16.528 -8.990 -27.076 1.00 64.31 122 ALA A N 1
ATOM 896 C CA . ALA A 1 122 ? 17.398 -9.876 -27.842 1.00 64.31 122 ALA A CA 1
ATOM 897 C C . ALA A 1 122 ? 16.991 -11.360 -27.768 1.00 64.31 122 ALA A C 1
ATOM 899 O O . ALA A 1 122 ? 17.270 -12.104 -28.703 1.00 64.31 122 ALA A O 1
ATOM 900 N N . HIS A 1 123 ? 16.315 -11.784 -26.698 1.00 71.00 123 HIS A N 1
ATOM 901 C CA . HIS A 1 123 ? 15.908 -13.177 -26.483 1.00 71.00 123 HIS A CA 1
ATOM 902 C C . HIS A 1 123 ? 14.438 -13.447 -26.823 1.00 71.00 123 HIS A C 1
ATOM 904 O O . HIS A 1 123 ? 13.985 -14.590 -26.759 1.00 71.00 123 HIS A O 1
ATOM 910 N N . LEU A 1 124 ? 13.686 -12.414 -27.210 1.00 71.62 124 LEU A N 1
ATOM 911 C CA . LEU A 1 124 ? 12.310 -12.567 -27.661 1.00 71.62 124 LEU A CA 1
ATOM 912 C C . LEU A 1 124 ? 12.272 -13.043 -29.126 1.00 71.62 124 LEU A C 1
ATOM 914 O O . LEU A 1 124 ? 12.952 -12.457 -29.973 1.00 71.62 124 LEU A O 1
ATOM 918 N N . PRO A 1 125 ? 11.449 -14.056 -29.455 1.00 75.69 125 PRO A N 1
ATOM 919 C CA . PRO A 1 125 ? 11.083 -14.382 -30.829 1.00 75.69 125 PRO A CA 1
ATOM 920 C C . PRO A 1 125 ? 10.693 -13.130 -31.621 1.00 75.69 125 PRO A C 1
ATOM 922 O O . PRO A 1 125 ? 10.003 -12.259 -31.093 1.00 75.69 125 PRO A O 1
ATOM 925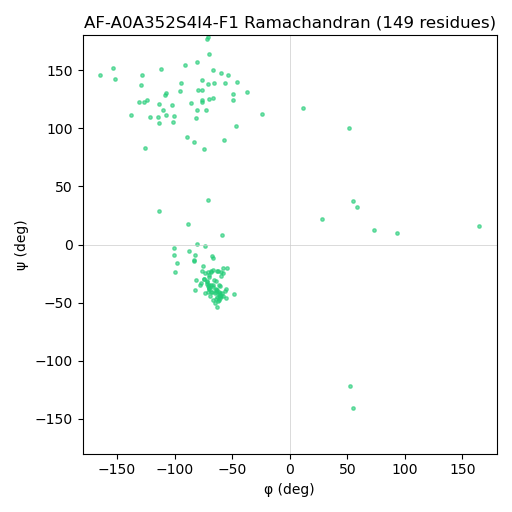 N N . GLN A 1 126 ? 11.108 -13.054 -32.889 1.00 76.31 126 GLN A N 1
ATOM 926 C CA . GLN A 1 126 ? 10.898 -11.890 -33.760 1.00 76.31 126 GLN A CA 1
ATOM 927 C C . GLN A 1 126 ? 9.447 -11.382 -33.744 1.00 76.31 126 GLN A C 1
ATOM 929 O O . GLN A 1 126 ? 9.224 -10.184 -33.597 1.00 76.31 126 GLN A O 1
ATOM 934 N N . THR A 1 127 ? 8.487 -12.304 -33.786 1.00 75.50 127 THR A N 1
ATOM 935 C CA . THR A 1 127 ? 7.048 -12.024 -33.746 1.00 75.50 127 THR A CA 1
ATOM 936 C C . THR A 1 127 ? 6.614 -11.303 -32.470 1.00 75.50 127 THR A C 1
ATOM 938 O O . THR A 1 127 ? 5.880 -10.329 -32.538 1.00 75.50 127 THR A O 1
ATOM 941 N N . LEU A 1 128 ? 7.130 -11.699 -31.302 1.00 72.62 128 LEU A N 1
ATOM 942 C CA . LEU A 1 128 ? 6.826 -11.032 -30.030 1.00 72.62 128 LEU A CA 1
ATOM 943 C C . LEU A 1 128 ? 7.456 -9.636 -29.937 1.00 72.62 128 LEU A C 1
ATOM 945 O O . LEU A 1 128 ? 6.928 -8.764 -29.242 1.00 72.62 128 LEU A O 1
ATOM 949 N N . ARG A 1 129 ? 8.581 -9.404 -30.629 1.00 71.69 129 ARG A N 1
ATOM 950 C CA . ARG A 1 129 ? 9.204 -8.072 -30.711 1.00 71.69 129 ARG A CA 1
ATOM 951 C C . ARG A 1 129 ? 8.375 -7.123 -31.571 1.00 71.69 129 ARG A C 1
ATOM 953 O O . ARG A 1 129 ? 8.253 -5.955 -31.209 1.00 71.69 129 ARG A O 1
ATOM 960 N N . GLU A 1 130 ? 7.848 -7.626 -32.683 1.00 74.12 130 GLU A N 1
ATOM 961 C CA . GLU A 1 130 ? 6.957 -6.896 -33.591 1.00 74.12 130 GLU A CA 1
ATOM 962 C C . GLU A 1 130 ? 5.620 -6.601 -32.900 1.00 74.12 130 GLU A C 1
ATOM 964 O O . GLU A 1 130 ? 5.246 -5.434 -32.805 1.00 74.12 130 GLU A O 1
ATOM 969 N N . ASP A 1 131 ? 5.003 -7.594 -32.251 1.00 72.94 131 ASP A N 1
ATOM 970 C CA . ASP A 1 131 ? 3.775 -7.4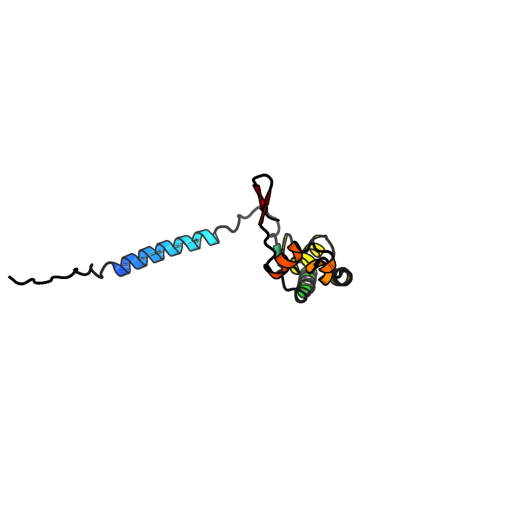10 -31.464 1.00 72.94 131 ASP A CA 1
ATOM 971 C C . ASP A 1 131 ? 3.952 -6.386 -30.332 1.00 72.94 131 ASP A C 1
ATOM 973 O O . ASP A 1 131 ? 3.093 -5.536 -30.120 1.00 72.94 131 ASP A O 1
ATOM 977 N N . SER A 1 132 ? 5.085 -6.404 -29.621 1.00 66.56 132 SER A N 1
ATOM 978 C CA . SER A 1 132 ? 5.368 -5.423 -28.556 1.00 66.56 132 SER A CA 1
ATOM 979 C C . SER A 1 132 ? 5.599 -4.000 -29.083 1.00 66.56 132 SER A C 1
ATOM 981 O O . SER A 1 132 ? 5.501 -3.036 -28.320 1.00 66.56 132 SER A O 1
ATOM 983 N N . PHE A 1 133 ? 5.983 -3.855 -30.357 1.00 68.81 133 PHE A N 1
ATOM 984 C CA . PHE A 1 133 ? 6.137 -2.560 -31.022 1.00 68.81 133 PHE A CA 1
ATOM 985 C C . PHE A 1 133 ? 4.789 -2.040 -31.532 1.00 68.81 133 PHE A C 1
ATOM 987 O O . PHE A 1 133 ? 4.506 -0.850 -31.413 1.00 68.81 133 PHE A O 1
ATOM 994 N N . GLU A 1 134 ? 3.962 -2.937 -32.062 1.00 70.94 134 GLU A N 1
ATOM 995 C CA . GLU A 1 134 ? 2.670 -2.618 -32.664 1.00 70.94 134 GLU A CA 1
ATOM 996 C C . GLU A 1 134 ? 1.558 -2.445 -31.612 1.00 70.94 134 GLU A C 1
ATOM 998 O O . GLU A 1 134 ? 0.690 -1.584 -31.763 1.00 70.94 134 GLU A O 1
ATOM 1003 N N . TYR A 1 135 ? 1.645 -3.160 -30.481 1.00 65.50 135 TYR A N 1
ATOM 1004 C CA . TYR A 1 135 ? 0.669 -3.144 -29.387 1.00 65.50 135 TYR A CA 1
ATOM 1005 C C . TYR A 1 135 ? 1.327 -2.821 -28.031 1.00 65.50 135 TYR A C 1
ATOM 1007 O O . TYR A 1 135 ? 1.604 -3.708 -27.222 1.00 65.50 135 TYR A O 1
ATOM 1015 N N . PRO A 1 136 ? 1.542 -1.531 -27.710 1.00 60.59 136 PRO A N 1
ATOM 1016 C CA . PRO A 1 136 ? 2.138 -1.112 -26.434 1.00 60.59 136 PRO A CA 1
ATOM 1017 C C . PRO A 1 136 ? 1.248 -1.379 -25.203 1.00 60.59 136 PRO A C 1
ATOM 1019 O O . PRO A 1 136 ? 1.703 -1.236 -24.067 1.00 60.59 136 PRO A O 1
ATOM 1022 N N . ILE A 1 137 ? -0.012 -1.764 -25.418 1.00 59.50 137 ILE A N 1
ATOM 1023 C CA . ILE A 1 137 ? -0.948 -2.264 -24.409 1.00 59.50 137 ILE A CA 1
ATOM 1024 C C . ILE A 1 137 ? -0.993 -3.793 -24.513 1.00 59.50 137 ILE A C 1
ATOM 1026 O O . ILE A 1 137 ? -1.497 -4.328 -25.492 1.00 59.50 137 ILE A O 1
ATOM 1030 N N . GLY A 1 138 ? -0.453 -4.494 -23.509 1.00 58.97 138 GLY A N 1
ATOM 1031 C CA . GLY A 1 138 ? -0.233 -5.951 -23.502 1.00 58.97 138 GLY A CA 1
ATOM 1032 C C . GLY A 1 138 ? -1.490 -6.826 -23.394 1.00 58.97 138 GLY A C 1
ATOM 1033 O O . GLY A 1 138 ? -1.478 -7.827 -22.686 1.00 58.97 138 GLY A O 1
ATOM 1034 N N . LEU A 1 139 ? -2.587 -6.446 -24.047 1.00 61.41 139 LEU A N 1
ATOM 1035 C CA . LEU A 1 139 ? -3.800 -7.249 -24.126 1.00 61.41 139 LEU A CA 1
ATOM 1036 C C . LEU A 1 139 ? -3.700 -8.165 -25.356 1.00 61.41 139 LEU A C 1
ATOM 1038 O O . LEU A 1 139 ? -4.038 -7.754 -26.463 1.00 61.41 139 LEU A O 1
ATOM 1042 N N . SER A 1 140 ? -3.206 -9.391 -25.181 1.00 59.81 140 SER A N 1
ATOM 1043 C CA . SER A 1 140 ? -3.137 -10.383 -26.261 1.00 59.81 140 SER A CA 1
ATOM 1044 C C . SER A 1 140 ? -4.358 -11.307 -26.238 1.00 59.81 140 SER A C 1
ATOM 1046 O O . SER A 1 140 ? -4.823 -11.721 -25.186 1.00 59.81 140 SER A O 1
ATOM 1048 N N . VAL A 1 141 ? -4.916 -11.637 -27.403 1.00 70.38 141 VAL A N 1
ATOM 1049 C CA . VAL A 1 141 ? -5.995 -12.629 -27.537 1.00 70.38 141 VAL A CA 1
ATOM 1050 C C . VAL A 1 141 ? -5.493 -13.720 -28.473 1.00 70.38 141 VAL A C 1
ATOM 1052 O O . VAL A 1 141 ? -5.306 -13.487 -29.662 1.00 70.38 141 VAL A O 1
ATOM 1055 N N . GLY A 1 142 ? -5.237 -14.908 -27.934 1.00 71.00 142 GLY A N 1
ATOM 1056 C CA . GLY A 1 142 ? -4.826 -16.085 -28.691 1.00 71.00 142 GLY A CA 1
ATOM 1057 C C . GLY A 1 142 ? -6.015 -16.938 -29.137 1.00 71.00 142 GLY A C 1
ATOM 1058 O O . GLY A 1 142 ? -7.068 -16.958 -28.503 1.00 71.00 142 GLY A O 1
ATOM 1059 N N . TYR A 1 143 ? -5.844 -17.702 -30.214 1.00 79.31 143 TYR A N 1
ATOM 1060 C CA . TYR A 1 143 ? -6.806 -18.715 -30.656 1.00 79.31 143 TYR A CA 1
ATOM 1061 C C . TYR A 1 143 ? -6.073 -20.032 -30.918 1.00 79.31 143 TYR A C 1
ATOM 1063 O O . TYR A 1 143 ? -5.130 -20.075 -31.703 1.00 79.31 143 TYR A O 1
ATOM 1071 N N . GLY A 1 144 ? -6.484 -21.106 -30.242 1.00 74.31 144 GLY A N 1
ATOM 1072 C CA . GLY A 1 144 ? -5.864 -22.426 -30.372 1.00 74.31 144 GLY A CA 1
ATOM 1073 C C . GLY A 1 144 ? -6.751 -23.525 -29.793 1.00 74.31 144 GLY A C 1
ATOM 1074 O O . GLY A 1 144 ? -7.474 -23.290 -28.825 1.00 74.31 144 GLY A O 1
ATOM 1075 N N . ASP A 1 145 ? -6.723 -24.713 -30.400 1.00 77.06 145 ASP A N 1
ATOM 1076 C CA . ASP A 1 145 ? -7.586 -25.859 -30.050 1.00 77.06 145 ASP A CA 1
ATOM 1077 C C . ASP A 1 145 ? -9.096 -25.553 -30.147 1.00 77.06 145 ASP A C 1
ATOM 1079 O O . ASP A 1 145 ? -9.907 -26.055 -29.367 1.00 77.06 145 ASP A O 1
ATOM 1083 N N . GLY A 1 146 ? -9.486 -24.677 -31.082 1.00 85.75 146 GLY A N 1
ATOM 1084 C CA . GLY A 1 146 ? -10.879 -24.263 -31.278 1.00 85.75 146 GLY A CA 1
ATOM 1085 C C . GLY A 1 146 ? -11.426 -23.319 -30.199 1.00 85.75 146 GLY A C 1
ATOM 1086 O O . GLY A 1 146 ? -12.636 -23.103 -30.144 1.00 85.75 146 GLY A O 1
ATOM 1087 N N . LYS A 1 147 ? -10.567 -22.757 -29.335 1.00 74.06 147 LYS A N 1
ATOM 1088 C CA . LYS A 1 147 ? -10.962 -21.868 -28.233 1.00 74.06 147 LYS A CA 1
ATOM 1089 C C . LYS A 1 147 ? -10.167 -20.565 -28.247 1.00 74.06 147 LYS A C 1
ATOM 1091 O O . LYS A 1 147 ? -8.985 -20.541 -28.587 1.00 74.06 147 LYS A O 1
ATOM 1096 N N . VAL A 1 148 ? -10.831 -19.488 -27.832 1.00 80.44 148 VAL A N 1
ATOM 1097 C CA . VAL A 1 148 ? -10.192 -18.196 -27.560 1.00 80.44 148 VAL A CA 1
ATOM 1098 C C . VAL A 1 148 ? -9.469 -18.301 -26.215 1.00 80.44 148 VAL A C 1
ATOM 1100 O O . VAL A 1 148 ? -10.086 -18.639 -25.206 1.00 80.44 148 VAL A O 1
ATOM 1103 N N . LYS A 1 149 ? -8.161 -18.052 -26.216 1.00 68.81 149 LYS A N 1
ATOM 1104 C CA . LYS A 1 149 ? -7.286 -18.011 -25.043 1.00 68.81 149 LYS A CA 1
ATOM 1105 C C . LYS A 1 149 ? -6.921 -16.549 -24.794 1.00 68.81 149 LYS A C 1
ATOM 1107 O O . LYS A 1 149 ? -6.243 -15.934 -25.606 1.00 68.81 149 LYS A O 1
ATOM 1112 N N . LEU A 1 150 ? -7.422 -15.985 -23.704 1.00 69.69 150 LEU A N 1
ATOM 1113 C CA . LEU A 1 150 ? -6.924 -14.715 -23.174 1.00 69.69 150 LEU A CA 1
ATOM 1114 C C . LEU A 1 150 ? -5.639 -14.996 -22.366 1.00 69.69 150 LEU A C 1
ATOM 1116 O O . LEU A 1 150 ? -5.441 -16.157 -21.991 1.00 69.69 150 LEU A O 1
ATOM 1120 N N . PRO A 1 151 ? -4.759 -13.998 -22.178 1.00 58.84 151 PRO A N 1
ATOM 1121 C CA . PRO A 1 151 ? -3.494 -14.181 -21.481 1.00 58.84 151 PRO A CA 1
ATOM 1122 C C . PRO A 1 151 ? -3.714 -14.495 -19.997 1.00 58.84 151 PRO A C 1
ATOM 1124 O O . PRO A 1 151 ? -4.752 -14.063 -19.439 1.00 58.84 151 PRO A O 1
#

Nearest PDB structures (foldseek):
  3wrx-assembly2_B  TM=4.523E-01  e=3.830E+00  Solanum lycopersicum
  2heu-assembly3_C  TM=3.427E-01  e=3.354E+00  Streptococcus pneumoniae
  3k1p-assembly1_A  TM=3.068E-01  e=5.700E+00  Acinetobacter baylyi ADP1
  3hyp-assembly1_A  TM=2.877E-01  e=3.830E+00  Bacteroides fragilis

Foldseek 3Di:
DDDDDDDDDDDDPPCVVVVVVVVVVVVVVVVVVVVPPPDDDDDDDDDAAEAEQEDDPPVSLCVLVVQVVCVVVVPDHDYYHYDDSRCVQVVCVVVVDRSVCSVVVVVVDPVVCVVVVDPDLVPDDPVVNVCCVVCVPPFDWDDDPNDIDTD

Sequence (151 aa):
MSRLVSGPRCAPLRWLPLFCLLIAGLFQQAYAECSASHTSAADAARPRIGLVLSGGGARGYAHIGVLKALEQMHVPIDCIAATSMGAVVGGLYASGIPANELDTRLSQINLSDIVFDRNERAHLPQTLREDSFEYPIGLSVGYGDGKVKLP

Mean predicted aligned error: 17.58 Å

Solvent-accessible surface area (backbone atoms only — not comparable to full-atom values): 9617 Å² total; per-residue (Å²): 138,84,90,81,89,79,80,87,80,78,79,73,83,79,53,56,68,60,52,52,51,54,54,52,56,57,55,55,52,65,58,54,65,69,67,64,76,71,75,73,94,72,71,103,58,81,82,85,34,75,44,78,33,60,53,56,58,87,64,23,62,57,54,46,59,53,48,40,53,36,56,77,68,66,57,73,75,73,44,78,49,52,32,69,35,12,30,56,55,51,47,48,41,72,72,70,47,54,51,86,49,46,62,62,60,49,73,74,46,67,58,67,56,70,76,59,68,61,78,60,75,87,79,48,58,69,66,60,52,51,47,54,68,77,40,82,62,89,79,57,78,46,78,59,96,94,39,80,40,69,122

pLDDT: mean 75.69, std 16.99, range [40.5, 97.56]

Radius of gyration: 29.34 Å; Cα contacts (8 Å, |Δi|>4): 99; chains: 1; bounding box: 75×52×77 Å